Protein AF-A0A5K0VR41-F1 (afdb_monomer)

Nearest PDB structures (foldseek):
  2wj7-assembly4_D  TM=4.241E-01  e=4.313E+00  Homo sapiens
  5qu6-assembly13_Y  TM=3.647E-01  e=9.356E+00  Homo sapiens

Mean predicted aligned erro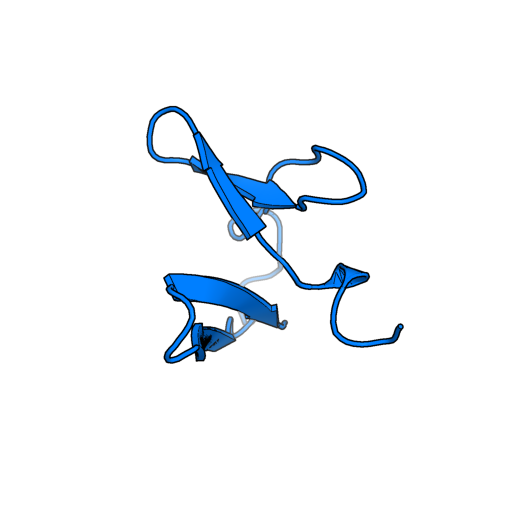r: 5.8 Å

Structure (mmCIF, N/CA/C/O backbone):
data_AF-A0A5K0VR41-F1
#
_entry.id   AF-A0A5K0VR41-F1
#
loop_
_atom_site.group_PDB
_atom_site.id
_atom_site.type_symbol
_atom_site.label_atom_id
_atom_site.label_alt_id
_atom_site.label_comp_id
_atom_site.label_asym_id
_atom_site.label_entity_id
_atom_site.label_seq_id
_atom_site.pdbx_PDB_ins_code
_atom_site.Cartn_x
_atom_site.Cartn_y
_atom_site.Cartn_z
_atom_site.occupancy
_atom_site.B_iso_or_equiv
_atom_site.auth_seq_id
_atom_site.auth_comp_id
_atom_site.auth_asym_id
_atom_site.auth_atom_id
_atom_site.pdbx_PDB_model_num
ATOM 1 N N . LYS A 1 1 ? -4.435 8.620 9.128 1.00 60.69 1 LYS A N 1
ATOM 2 C CA . LYS A 1 1 ? -3.842 9.557 8.155 1.00 60.69 1 LYS A CA 1
ATOM 3 C C . LYS A 1 1 ? -2.609 9.009 7.454 1.00 60.69 1 LYS A C 1
ATOM 5 O O . LYS A 1 1 ? -2.711 8.796 6.263 1.00 60.69 1 LYS A O 1
ATOM 10 N N . GLU A 1 2 ? -1.497 8.679 8.120 1.00 68.12 2 GLU A N 1
ATOM 11 C CA . GLU A 1 2 ? -0.308 8.180 7.385 1.00 68.12 2 GLU A CA 1
ATOM 12 C C . GLU A 1 2 ? -0.517 6.820 6.698 1.00 68.12 2 GLU A C 1
ATOM 14 O O . GLU A 1 2 ? 0.013 6.596 5.622 1.00 68.12 2 GLU A O 1
ATOM 19 N N . ARG A 1 3 ? -1.332 5.923 7.273 1.00 70.69 3 ARG A N 1
ATOM 20 C CA . ARG A 1 3 ? -1.578 4.583 6.702 1.00 70.69 3 ARG A CA 1
ATOM 21 C C . ARG A 1 3 ? -2.535 4.564 5.511 1.00 70.69 3 ARG A C 1
ATOM 23 O O . ARG A 1 3 ? -2.490 3.622 4.733 1.00 70.69 3 ARG A O 1
ATOM 30 N N . GLU A 1 4 ? -3.382 5.581 5.378 1.00 77.31 4 GLU A N 1
ATOM 31 C CA . GLU A 1 4 ? -4.414 5.636 4.331 1.00 77.31 4 GLU A CA 1
ATOM 32 C C . GLU A 1 4 ? -3.791 5.830 2.943 1.00 77.31 4 GLU A C 1
ATOM 34 O O . GLU A 1 4 ? -4.247 5.221 1.980 1.00 77.31 4 GLU A O 1
ATOM 39 N N . ALA A 1 5 ? -2.682 6.573 2.869 1.00 79.06 5 ALA A N 1
ATOM 40 C CA . ALA A 1 5 ? -1.914 6.775 1.642 1.00 79.06 5 ALA A CA 1
ATOM 41 C C . ALA A 1 5 ? -1.302 5.475 1.086 1.00 79.06 5 ALA A C 1
ATOM 43 O O . ALA A 1 5 ? -1.070 5.364 -0.114 1.00 79.06 5 ALA A O 1
ATOM 44 N N . TYR A 1 6 ? -1.073 4.481 1.949 1.00 86.44 6 TYR A N 1
ATOM 45 C CA . TYR A 1 6 ? -0.504 3.185 1.575 1.00 86.44 6 TYR A CA 1
ATOM 46 C C . TYR A 1 6 ? -1.569 2.111 1.339 1.00 86.44 6 TYR A C 1
ATOM 48 O O . TYR A 1 6 ? -1.221 0.991 0.964 1.00 86.44 6 TYR A O 1
ATOM 56 N N . GLU A 1 7 ? -2.854 2.410 1.570 1.00 89.75 7 GLU A N 1
ATOM 57 C CA . GLU A 1 7 ? -3.932 1.462 1.294 1.00 89.75 7 GLU A CA 1
ATOM 58 C C . GLU A 1 7 ? -4.043 1.200 -0.199 1.00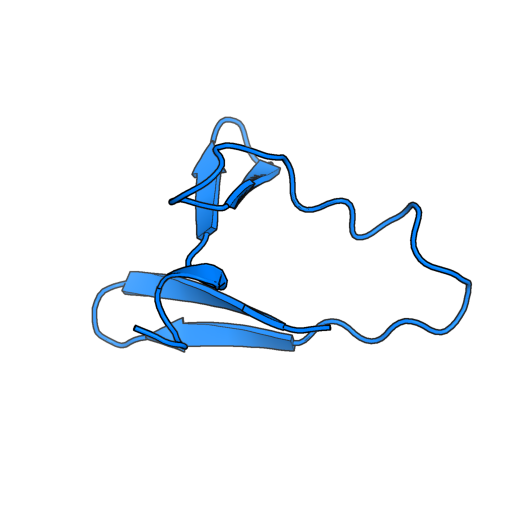 89.75 7 GLU A C 1
ATOM 60 O O . GLU A 1 7 ? -4.128 2.123 -1.013 1.00 89.75 7 GLU A O 1
ATOM 65 N N . VAL A 1 8 ? -4.122 -0.078 -0.548 1.00 90.19 8 VAL A N 1
ATOM 66 C CA . VAL A 1 8 ? -4.289 -0.527 -1.922 1.00 90.19 8 VAL A CA 1
ATOM 67 C C . VAL A 1 8 ? -5.489 -1.452 -2.061 1.00 90.19 8 VAL A C 1
ATOM 69 O O . VAL A 1 8 ? -5.850 -2.210 -1.159 1.00 90.19 8 VAL A O 1
ATOM 72 N N . MET A 1 9 ? -6.106 -1.390 -3.233 1.00 89.31 9 MET A N 1
ATOM 73 C CA . MET A 1 9 ? -7.158 -2.285 -3.690 1.00 89.31 9 MET A CA 1
ATOM 74 C C . MET A 1 9 ? -6.661 -3.100 -4.882 1.00 89.31 9 MET A C 1
ATOM 76 O O . MET A 1 9 ? -5.838 -2.633 -5.669 1.00 89.31 9 MET A O 1
ATOM 80 N N . VAL A 1 10 ? -7.157 -4.330 -5.005 1.00 86.12 10 VAL A N 1
ATOM 81 C CA . VAL A 1 10 ? -6.894 -5.172 -6.172 1.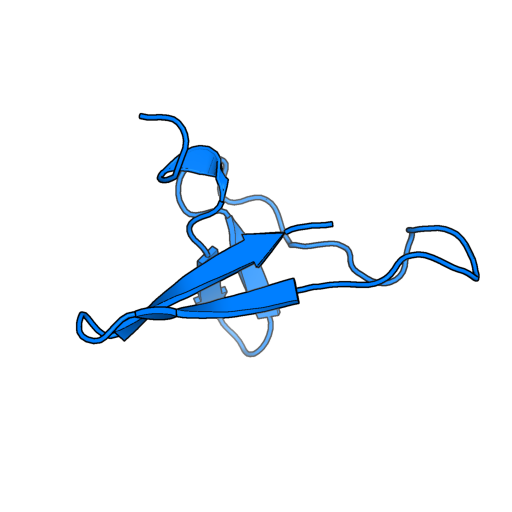00 86.12 10 VAL A CA 1
ATOM 82 C C . VAL A 1 10 ? -8.011 -4.939 -7.178 1.00 86.12 10 VAL A C 1
ATOM 84 O O . VAL A 1 10 ? -9.163 -5.271 -6.909 1.00 86.12 10 VAL A O 1
ATOM 87 N N . GLU A 1 11 ? -7.673 -4.404 -8.344 1.00 85.50 11 GLU A N 1
ATOM 88 C CA . GLU A 1 11 ? -8.601 -4.252 -9.461 1.00 85.50 11 GLU A CA 1
ATOM 89 C C . GLU A 1 11 ? -7.996 -4.908 -10.698 1.00 85.50 11 GLU A C 1
ATOM 91 O O . GLU A 1 11 ? -6.861 -4.627 -11.086 1.00 85.50 11 GLU A O 1
ATOM 96 N N . ASN A 1 12 ? -8.738 -5.839 -11.301 1.00 84.31 12 ASN A N 1
ATOM 97 C CA . ASN A 1 12 ? -8.305 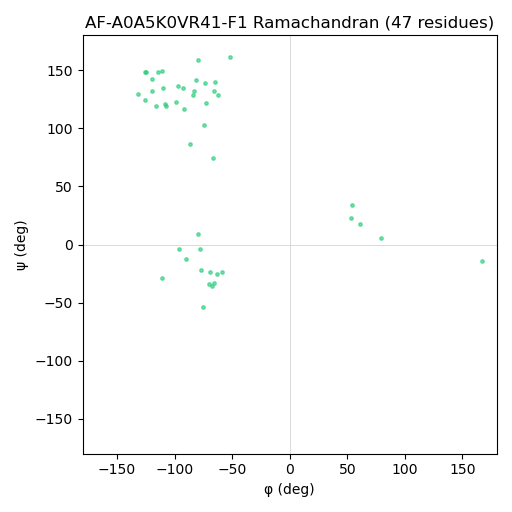-6.565 -12.497 1.00 84.31 12 ASN A CA 1
ATOM 98 C C . ASN A 1 12 ? -6.927 -7.260 -12.355 1.00 84.31 12 ASN A C 1
ATOM 100 O O . ASN A 1 12 ? -6.145 -7.336 -13.302 1.00 84.31 12 ASN A O 1
ATOM 104 N N . GLY A 1 13 ? -6.610 -7.738 -11.145 1.00 82.94 13 GLY A N 1
ATOM 105 C CA . GLY A 1 13 ? -5.335 -8.391 -10.823 1.00 82.94 13 GLY A CA 1
ATOM 106 C C . GLY A 1 13 ? -4.157 -7.438 -10.591 1.00 82.94 13 GLY A C 1
ATOM 107 O O . GLY A 1 13 ? -3.039 -7.906 -10.396 1.00 82.94 13 GLY A O 1
ATOM 108 N N . LYS A 1 14 ? -4.383 -6.118 -10.589 1.00 85.44 14 LYS A N 1
ATOM 109 C CA . LYS A 1 14 ? -3.364 -5.099 -10.303 1.00 85.44 14 LYS A CA 1
ATOM 110 C C . LYS A 1 14 ? -3.631 -4.409 -8.973 1.00 85.44 14 LYS A C 1
ATOM 112 O O . LYS A 1 14 ? -4.780 -4.242 -8.575 1.00 85.44 14 LYS A O 1
ATOM 117 N N . LEU A 1 15 ? -2.559 -3.988 -8.309 1.00 88.00 15 LEU A N 1
ATOM 118 C CA . LEU A 1 15 ? -2.628 -3.189 -7.091 1.00 88.00 15 LEU A CA 1
ATOM 119 C C . LEU A 1 15 ? -2.801 -1.711 -7.446 1.00 88.00 15 LEU A C 1
ATOM 121 O O . LEU A 1 15 ? -2.077 -1.182 -8.292 1.00 88.00 15 LEU A O 1
ATOM 125 N N . ILE A 1 16 ? -3.754 -1.052 -6.794 1.00 89.00 16 ILE A N 1
ATOM 126 C CA . ILE A 1 16 ? -4.107 0.350 -7.020 1.00 89.00 16 ILE A CA 1
ATOM 127 C C . ILE A 1 16 ? -4.194 1.063 -5.673 1.00 89.00 16 ILE A C 1
ATOM 129 O O . ILE A 1 16 ? -4.911 0.599 -4.791 1.00 89.00 16 ILE A O 1
ATOM 133 N N . TYR A 1 17 ? -3.520 2.203 -5.518 1.00 88.56 17 TYR A N 1
ATOM 134 C CA . TYR A 1 17 ? -3.653 3.053 -4.333 1.00 88.56 17 TYR A CA 1
ATOM 135 C C . TYR A 1 17 ? -5.083 3.568 -4.195 1.00 88.56 17 TYR A C 1
ATOM 137 O O . TYR A 1 17 ? -5.647 4.137 -5.127 1.00 88.56 17 TYR A O 1
ATOM 145 N N . LYS A 1 18 ? -5.675 3.394 -3.018 1.00 85.69 18 LYS A N 1
ATOM 146 C CA . LYS A 1 18 ? -7.084 3.704 -2.763 1.00 85.69 18 LYS A CA 1
ATOM 147 C C . LYS A 1 18 ? -7.381 5.204 -2.836 1.00 85.69 18 LYS A C 1
ATOM 149 O O . LYS A 1 18 ? -8.444 5.585 -3.316 1.00 85.69 18 LYS A O 1
ATOM 154 N N . GLU A 1 19 ? -6.442 6.037 -2.384 1.00 83.94 19 GLU A N 1
ATOM 155 C CA . GLU A 1 19 ? -6.588 7.496 -2.375 1.00 83.94 19 GLU A CA 1
ATOM 156 C C . GLU A 1 19 ? -6.419 8.094 -3.780 1.00 83.94 19 GLU A C 1
ATOM 158 O O . GLU A 1 19 ? -7.306 8.785 -4.275 1.00 83.94 19 GLU A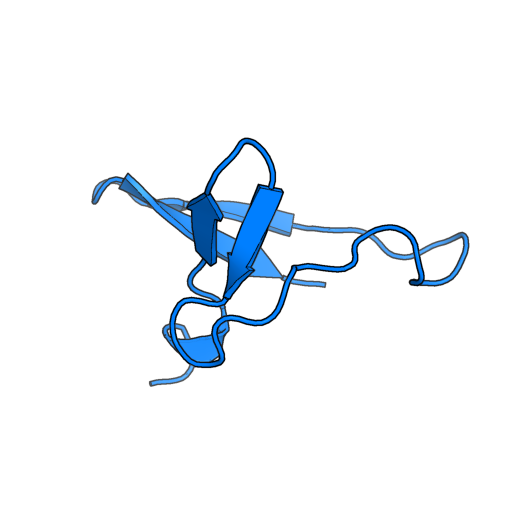 O 1
ATOM 163 N N . SER A 1 20 ? -5.306 7.791 -4.454 1.00 82.44 20 SER A N 1
ATOM 164 C CA . SER A 1 20 ? -4.980 8.402 -5.752 1.00 82.44 20 SER A CA 1
ATOM 165 C C . SER A 1 20 ? -5.520 7.638 -6.963 1.00 82.44 20 SER A C 1
ATOM 167 O O . SER A 1 20 ? -5.455 8.147 -8.078 1.00 82.44 20 SER A O 1
ATOM 169 N N . ARG A 1 21 ? -6.003 6.402 -6.780 1.00 83.94 21 ARG A N 1
ATOM 170 C CA . ARG A 1 21 ? -6.326 5.444 -7.857 1.00 83.94 21 ARG A CA 1
ATOM 171 C C . ARG A 1 21 ? -5.187 5.190 -8.849 1.00 83.94 21 ARG A C 1
ATOM 173 O O . ARG A 1 21 ? -5.413 4.737 -9.969 1.00 83.94 21 ARG A O 1
ATOM 180 N N . SER A 1 22 ? -3.954 5.445 -8.424 1.00 84.44 22 SER A N 1
ATOM 181 C CA . SER A 1 22 ? -2.751 5.166 -9.201 1.00 84.44 22 SER A CA 1
ATOM 182 C C . SER A 1 22 ? -2.361 3.701 -9.067 1.00 84.44 22 SER A C 1
ATOM 184 O O . SER A 1 22 ? -2.450 3.127 -7.982 1.00 84.44 22 SER A O 1
ATOM 186 N N . PHE A 1 23 ? -1.889 3.098 -10.156 1.00 85.12 23 PHE A N 1
ATOM 187 C CA . PHE A 1 23 ? -1.317 1.756 -10.108 1.00 85.12 23 PHE A CA 1
ATOM 188 C C . PHE A 1 23 ? -0.043 1.747 -9.263 1.00 85.12 23 PHE A C 1
ATOM 190 O O . PHE A 1 23 ? 0.781 2.657 -9.359 1.00 85.12 23 PHE A O 1
ATOM 197 N N . VAL A 1 24 ? 0.126 0.697 -8.462 1.00 84.00 24 VAL A N 1
ATOM 198 C CA . VAL A 1 24 ? 1.389 0.433 -7.775 1.00 84.00 24 VAL A CA 1
ATOM 199 C C . VAL A 1 24 ? 2.367 -0.093 -8.818 1.00 84.00 24 VAL A C 1
ATOM 201 O O . VAL A 1 24 ? 2.266 -1.239 -9.260 1.00 84.00 24 VAL A O 1
ATOM 204 N N . ASP A 1 25 ? 3.286 0.763 -9.253 1.00 76.88 25 ASP A N 1
ATOM 205 C CA . ASP A 1 25 ? 4.324 0.380 -10.202 1.00 76.88 25 ASP A CA 1
ATOM 206 C C . ASP A 1 25 ? 5.520 -0.213 -9.451 1.00 76.88 25 ASP A C 1
ATOM 208 O O . ASP A 1 25 ? 6.463 0.480 -9.083 1.00 76.88 25 ASP A O 1
ATOM 212 N N . THR A 1 26 ? 5.460 -1.520 -9.194 1.00 73.25 26 THR A N 1
ATOM 213 C CA . THR A 1 26 ? 6.548 -2.250 -8.529 1.00 73.25 26 THR A CA 1
ATOM 214 C C . THR A 1 26 ? 7.714 -2.577 -9.464 1.00 73.25 26 THR A C 1
ATOM 216 O O . THR A 1 26 ? 8.680 -3.194 -9.024 1.00 73.25 26 THR A O 1
ATOM 219 N N . VAL A 1 27 ? 7.600 -2.251 -10.759 1.00 66.69 27 VAL A N 1
ATOM 220 C CA . VAL A 1 27 ? 8.498 -2.727 -11.827 1.00 66.69 27 VAL A CA 1
ATOM 221 C C . VAL A 1 27 ? 9.358 -1.598 -12.392 1.00 66.69 27 VAL A C 1
ATOM 223 O O . VAL A 1 27 ? 10.470 -1.856 -12.847 1.00 66.69 27 VAL A O 1
ATOM 226 N N . LYS A 1 28 ? 8.873 -0.350 -12.364 1.00 62.28 28 LYS A N 1
ATOM 227 C CA . LYS A 1 28 ? 9.684 0.830 -12.703 1.00 62.28 28 LYS A CA 1
ATOM 228 C C . LYS A 1 28 ? 10.765 1.139 -11.686 1.00 62.28 28 LYS A C 1
ATOM 230 O O . LYS A 1 28 ? 11.714 1.842 -12.023 1.00 62.28 28 LYS A O 1
ATOM 235 N N . ASP A 1 29 ? 10.568 0.690 -10.458 1.00 61.28 29 ASP A N 1
ATOM 236 C CA . ASP A 1 29 ? 11.496 0.969 -9.387 1.00 61.28 29 ASP A CA 1
ATOM 237 C C . ASP A 1 29 ? 12.767 0.131 -9.559 1.00 61.28 29 ASP A C 1
ATOM 239 O O . ASP A 1 29 ? 12.712 -1.014 -10.012 1.00 61.28 29 ASP A O 1
ATOM 243 N N . ASP A 1 30 ? 13.910 0.758 -9.295 1.00 62.62 30 ASP A N 1
ATOM 244 C CA . ASP A 1 30 ? 15.249 0.308 -9.680 1.00 62.62 30 ASP A CA 1
ATOM 245 C C . ASP A 1 30 ? 15.541 -1.150 -9.258 1.00 62.62 30 ASP A C 1
ATOM 247 O O . ASP A 1 30 ? 14.881 -1.703 -8.373 1.00 62.62 30 ASP A O 1
ATOM 251 N N . LYS A 1 31 ? 16.548 -1.802 -9.867 1.00 64.19 31 LYS A N 1
ATOM 252 C CA . LYS A 1 31 ? 16.924 -3.205 -9.571 1.00 64.19 31 LYS A CA 1
ATOM 253 C C . LYS A 1 31 ? 17.477 -3.334 -8.140 1.00 64.19 31 LYS A C 1
ATOM 255 O O . LYS A 1 31 ? 18.675 -3.493 -7.932 1.00 64.19 31 LYS A O 1
ATOM 260 N N . GLY A 1 32 ? 16.610 -3.269 -7.142 1.00 69.12 32 GLY A N 1
ATOM 261 C CA . GLY A 1 32 ? 16.989 -3.189 -5.735 1.00 69.12 32 GLY A CA 1
ATOM 262 C C . GLY A 1 32 ? 15.849 -2.804 -4.798 1.00 69.12 32 GLY A C 1
ATOM 263 O O . GLY A 1 32 ? 15.983 -3.006 -3.590 1.00 69.12 32 GLY A O 1
ATOM 264 N N . THR A 1 33 ? 14.729 -2.312 -5.324 1.00 78.06 33 THR A N 1
ATOM 265 C CA . THR A 1 33 ? 13.605 -1.883 -4.494 1.00 78.06 33 THR A CA 1
ATOM 266 C C . THR A 1 33 ? 12.878 -3.074 -3.888 1.00 78.06 33 T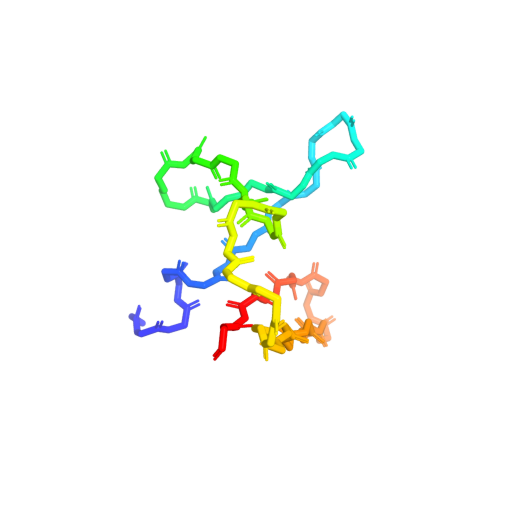HR A C 1
ATOM 2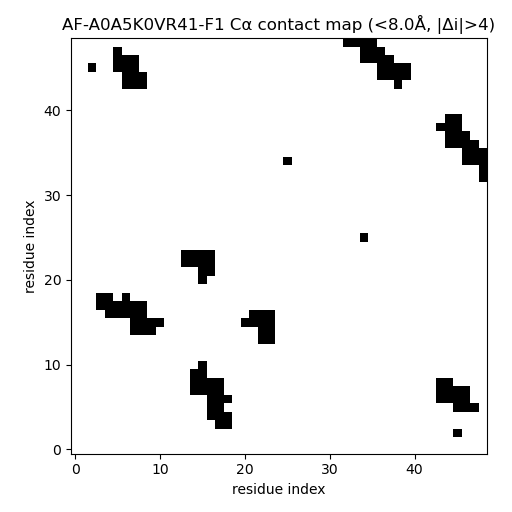68 O O . THR A 1 33 ? 12.396 -3.974 -4.581 1.00 78.06 33 THR A O 1
ATOM 271 N N . LYS A 1 34 ? 12.823 -3.094 -2.556 1.00 81.56 34 LYS A N 1
ATOM 272 C CA . LYS A 1 34 ? 12.107 -4.112 -1.792 1.00 81.56 34 LYS A CA 1
ATOM 273 C C . LYS A 1 34 ? 10.707 -3.600 -1.534 1.00 81.56 34 LYS A C 1
ATOM 275 O O . LYS A 1 34 ? 10.536 -2.470 -1.132 1.00 81.56 34 LYS A O 1
ATOM 280 N N . TRP A 1 35 ? 9.716 -4.449 -1.740 1.00 84.50 35 TRP A N 1
ATOM 281 C CA . TRP A 1 35 ? 8.332 -4.087 -1.482 1.00 84.50 35 TRP A CA 1
ATOM 282 C C . TRP A 1 35 ? 7.825 -4.859 -0.274 1.00 84.50 35 TRP A C 1
ATOM 284 O O . TRP A 1 35 ? 8.051 -6.067 -0.155 1.00 84.50 35 TRP A O 1
ATOM 294 N N . ILE A 1 36 ? 7.137 -4.161 0.622 1.00 87.50 36 ILE A N 1
ATOM 295 C CA . ILE A 1 36 ? 6.489 -4.742 1.791 1.00 87.50 36 ILE A CA 1
ATOM 296 C C . ILE A 1 36 ? 4.986 -4.710 1.555 1.00 87.50 36 ILE A C 1
ATOM 298 O O . ILE A 1 36 ? 4.384 -3.649 1.401 1.00 87.50 36 ILE A O 1
ATOM 302 N N . PHE A 1 37 ? 4.373 -5.889 1.571 1.00 88.81 37 PHE A N 1
ATOM 303 C CA . PHE A 1 37 ? 2.928 -6.047 1.471 1.00 88.81 37 PHE A CA 1
ATOM 304 C C . PHE A 1 37 ? 2.387 -6.466 2.833 1.00 88.81 37 PHE A C 1
ATOM 306 O O . PHE A 1 37 ? 2.759 -7.517 3.358 1.00 88.81 37 PHE A O 1
ATOM 313 N N . VAL A 1 38 ? 1.512 -5.647 3.414 1.00 90.50 38 VAL A N 1
ATOM 314 C CA . VAL A 1 38 ? 0.925 -5.900 4.734 1.00 90.50 38 VAL A CA 1
ATOM 315 C C . VAL A 1 38 ? -0.576 -6.081 4.590 1.00 90.50 38 VAL A C 1
ATOM 317 O O . VAL A 1 38 ? -1.279 -5.168 4.167 1.00 90.50 38 VAL A O 1
ATOM 320 N N . LEU A 1 39 ? -1.081 -7.251 4.978 1.00 91.12 39 LEU A N 1
ATOM 321 C CA . LEU A 1 39 ? -2.514 -7.522 5.035 1.00 91.12 39 LEU A CA 1
ATOM 322 C C . LEU A 1 39 ? -3.018 -7.355 6.472 1.00 91.12 39 LEU A C 1
ATOM 324 O O . LEU A 1 39 ? -2.545 -8.019 7.392 1.00 91.12 39 LEU A O 1
ATOM 328 N N 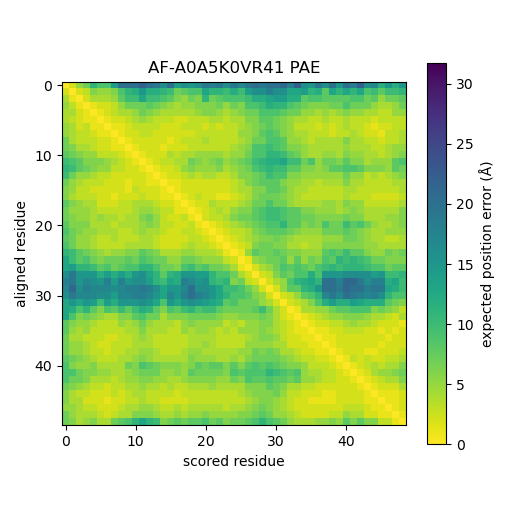. SER A 1 40 ? -3.992 -6.470 6.659 1.00 87.19 40 SER A N 1
ATOM 329 C CA . SER A 1 40 ? -4.686 -6.280 7.935 1.00 87.19 40 SER A CA 1
ATOM 330 C C . SER A 1 40 ? -5.765 -7.346 8.165 1.00 87.19 40 SER A C 1
ATOM 332 O O . SER A 1 40 ? -6.315 -7.918 7.222 1.00 87.19 40 SER A O 1
ATOM 334 N N . THR A 1 41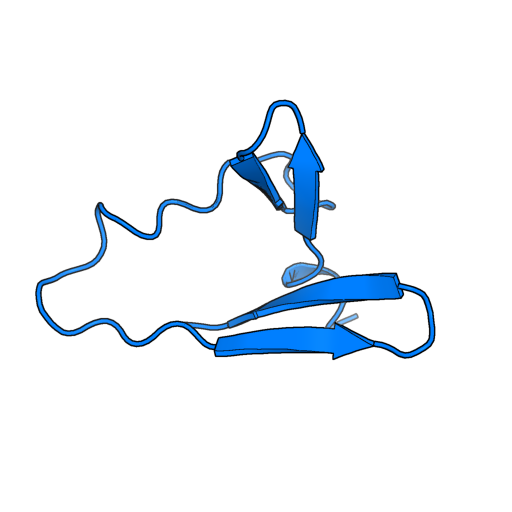 ? -6.148 -7.549 9.430 1.00 90.88 41 THR A N 1
ATOM 335 C CA . THR A 1 41 ? -7.311 -8.363 9.833 1.00 90.88 41 THR A CA 1
ATOM 336 C C . THR A 1 41 ? -8.625 -7.854 9.235 1.00 90.88 41 THR A C 1
ATOM 338 O O . THR A 1 41 ? -9.546 -8.639 9.022 1.00 90.88 41 THR A O 1
ATOM 341 N N . SER A 1 42 ? -8.691 -6.570 8.876 1.00 86.44 42 SER A N 1
ATOM 342 C CA . SER A 1 42 ? -9.831 -5.955 8.184 1.00 86.44 42 SER A CA 1
ATOM 343 C C . SER A 1 42 ? -9.860 -6.221 6.673 1.00 86.44 42 SER A C 1
ATOM 345 O O . SER A 1 42 ? -10.654 -5.605 5.969 1.00 86.44 42 SER A O 1
ATOM 347 N N . ARG A 1 43 ? -8.998 -7.111 6.152 1.00 85.25 43 ARG A N 1
ATOM 348 C CA . ARG A 1 43 ? -8.809 -7.385 4.710 1.00 85.25 43 ARG A CA 1
ATOM 349 C C . ARG A 1 43 ? -8.340 -6.175 3.892 1.00 85.25 43 ARG A C 1
ATOM 351 O O . ARG A 1 43 ? -8.429 -6.189 2.668 1.00 85.25 43 ARG A O 1
ATOM 358 N N . THR A 1 44 ? -7.809 -5.152 4.555 1.00 87.94 44 THR A N 1
ATOM 359 C CA . THR A 1 44 ? -7.151 -4.024 3.894 1.00 87.94 44 THR A CA 1
ATOM 360 C C . THR A 1 44 ? -5.702 -4.385 3.603 1.00 87.94 44 THR A C 1
ATOM 362 O O . THR A 1 44 ? -4.987 -4.828 4.507 1.00 87.94 44 THR A O 1
ATOM 365 N N . LEU A 1 45 ? -5.275 -4.197 2.358 1.00 90.00 45 LEU A N 1
ATOM 366 C CA . LEU A 1 45 ? -3.895 -4.394 1.942 1.00 90.00 45 LEU A CA 1
ATOM 367 C C . LEU A 1 45 ? -3.173 -3.045 1.947 1.00 90.00 45 LEU A C 1
ATOM 369 O O . LEU A 1 45 ? -3.717 -2.043 1.488 1.00 90.00 45 LEU A O 1
ATOM 373 N N . TYR A 1 46 ? -1.954 -3.038 2.465 1.00 89.62 46 TYR A N 1
ATOM 374 C CA . TYR A 1 46 ? -1.069 -1.884 2.478 1.00 89.62 46 TYR A CA 1
ATOM 375 C C . TYR A 1 46 ? 0.204 -2.226 1.721 1.00 89.62 46 TYR A C 1
ATOM 377 O O . TYR A 1 46 ? 0.704 -3.352 1.828 1.00 89.62 46 TYR A O 1
ATOM 385 N N . VAL A 1 47 ? 0.735 -1.256 0.986 1.00 88.44 47 VAL A N 1
ATOM 386 C CA . VAL A 1 47 ? 2.012 -1.395 0.291 1.00 88.44 47 VAL A CA 1
ATOM 387 C C . VAL A 1 47 ? 3.004 -0.352 0.788 1.00 88.44 47 VAL A C 1
ATOM 389 O O . VAL A 1 47 ? 2.669 0.821 0.906 1.00 88.44 47 VAL A O 1
ATOM 392 N N . GLY A 1 48 ? 4.219 -0.791 1.093 1.00 84.38 48 GLY A N 1
ATOM 393 C CA . GLY A 1 48 ? 5.362 0.062 1.393 1.00 84.38 48 GLY A CA 1
ATOM 394 C C . GLY A 1 48 ? 6.528 -0.273 0.471 1.00 84.38 48 GLY A C 1
ATOM 395 O O . GLY A 1 48 ? 6.681 -1.426 0.056 1.00 84.38 48 GLY A O 1
ATOM 396 N N . GLN A 1 49 ? 7.315 0.748 0.162 1.00 79.62 49 GLN A N 1
ATOM 397 C CA . GLN A 1 49 ? 8.612 0.649 -0.503 1.00 79.62 49 GLN A CA 1
ATOM 398 C C . GLN A 1 49 ? 9.736 0.576 0.539 1.00 79.62 49 GLN A C 1
ATOM 400 O O . GLN A 1 49 ? 9.520 1.098 1.658 1.00 79.62 49 GLN A O 1
#

Radius of gyration: 10.83 Å; Cα contacts (8 Å, |Δi|>4): 67; chains: 1; bounding box: 27×18×22 Å

Solvent-accessible surface area (backbone atoms only — not comparable to full-atom values): 3132 Å² total; per-residue (Å²): 116,83,65,53,73,31,26,38,42,79,55,97,91,38,52,23,27,64,77,78,67,42,70,66,68,81,74,81,51,60,102,77,71,60,74,47,78,47,77,46,98,85,75,50,35,32,55,45,113

pLDDT: mean 81.61, std 8.84, range [60.69, 91.12]

Sequence (49 aa):
KEREAYEVMVENGKLIYKESRSFVDTVKDDKGTKWIFVLSTSRTLYVGQ

Secondary structure (DSSP, 8-state):
-TTGGGEEEEETTEEEETTT--B--SSSS-TT---EEEE-TTS-EEEE-

Foldseek 3Di:
DVQLQFWWDQDPNFTARPVPRHTDCPPPDDPDDDKDWDQDPVRIIGIDD

Organism: NCBI:txid210225

InterPro domains:
  IPR044159 IQ domain-containing protein IQM [PTHR31250] (1-49)